Protein AF-A0A6J3C6S3-F1 (afdb_monomer)

Mean predicted aligned error: 8.42 Å

Foldseek 3Di:
DDDPVVVVVVVVVVVVVVVVVVVVVVVVCVVVVNPPQQVPWDKAKPAFDVVQGRVQCDPPGQHHGDGPDDDLPIDMDTGSVADGDDDDDDGDAHPPDPGGDQKHWDWDDHPVPDIDTDADPVRHHDIDGDDDD

Solvent-accessible surface area (backbone atoms only — not comparable to full-atom values): 8469 Å² total; per-residue (Å²): 134,84,55,73,66,59,53,52,52,49,51,52,52,49,53,51,55,52,49,56,53,53,50,54,50,50,50,52,27,59,76,70,64,62,62,72,63,70,84,79,34,53,59,40,50,76,50,46,38,88,98,17,38,42,86,31,65,43,90,92,44,82,48,30,49,37,54,70,60,96,53,93,86,56,51,78,45,75,44,62,92,56,96,74,89,84,84,79,86,89,86,79,51,31,55,99,57,97,52,62,77,56,63,46,72,54,69,50,57,94,79,82,77,64,73,42,70,45,51,46,100,85,68,46,74,46,74,48,71,56,79,87,128

Sequence (133 aa):
MMSNLAYYLFVLLCSYILNTNAESTRYYYDYECNEPLVATSKLTATSSLRDRGPDNAKLYGTSAWTSLESSYYQHLTINLGKRKELRSVATRGRYATDEYVTEYMLQYSDDGESWRVMTSSGGYAQVIMTRLM

Secondary structure (DSSP, 8-state):
---HHHHHHHHHHHHHHHHHHHHHHHHHHHHTT---GGGG-EEEES---TT--GGG--TT-SS----SS-STT--EEEE-SS------------TTSS---SEEE-EE-SSSSS-EE-B-TTSPBPEEEPPP-

Structure (mmCIF, N/CA/C/O backbone):
data_AF-A0A6J3C6S3-F1
#
_entry.id   AF-A0A6J3C6S3-F1
#
loop_
_atom_site.group_PDB
_atom_site.id
_atom_site.type_symbol
_atom_site.label_atom_id
_atom_site.label_alt_id
_atom_site.label_comp_id
_atom_site.label_asym_id
_atom_site.label_entity_id
_atom_site.label_seq_id
_atom_site.pdbx_PDB_ins_code
_atom_site.Cartn_x
_atom_site.Cartn_y
_atom_site.Cartn_z
_atom_site.occupancy
_atom_site.B_iso_or_equiv
_atom_site.auth_seq_id
_atom_site.auth_comp_id
_atom_site.auth_asym_id
_atom_site.auth_atom_id
_atom_site.pdbx_PDB_model_num
ATOM 1 N N . MET A 1 1 ? -40.495 -26.081 -15.689 1.00 54.56 1 MET A N 1
ATOM 2 C CA . MET A 1 1 ? -40.591 -24.606 -15.699 1.00 54.56 1 MET A CA 1
ATOM 3 C C . MET A 1 1 ? -40.920 -24.174 -14.277 1.00 54.56 1 MET A C 1
ATOM 5 O O . MET A 1 1 ? -42.024 -24.449 -13.826 1.00 54.56 1 MET A O 1
ATOM 9 N N . MET A 1 2 ? -39.943 -23.679 -13.510 1.00 57.41 2 MET A N 1
ATOM 10 C CA . MET A 1 2 ? -40.179 -23.270 -12.115 1.00 57.41 2 MET A CA 1
ATOM 11 C C . MET A 1 2 ? -41.109 -22.049 -12.097 1.00 57.41 2 MET A C 1
ATOM 13 O O . MET A 1 2 ? -40.967 -21.166 -12.938 1.00 57.41 2 MET A O 1
ATOM 17 N N . SER A 1 3 ? -42.085 -22.013 -11.186 1.00 81.06 3 SER A N 1
ATOM 18 C CA . SER A 1 3 ? -43.002 -20.876 -11.065 1.00 81.06 3 SER A CA 1
ATOM 19 C C . SER A 1 3 ? -42.243 -19.625 -10.602 1.00 81.06 3 SER A C 1
ATOM 21 O O . SER A 1 3 ? -41.345 -19.714 -9.764 1.00 81.06 3 SER A O 1
ATOM 23 N N . ASN A 1 4 ? -42.614 -18.445 -11.116 1.00 78.44 4 ASN A N 1
ATOM 24 C CA . ASN A 1 4 ? -41.991 -17.161 -10.745 1.00 78.44 4 ASN A CA 1
ATOM 25 C C . ASN A 1 4 ? -41.957 -16.925 -9.222 1.00 78.44 4 ASN A C 1
ATOM 27 O O . ASN A 1 4 ? -41.027 -16.309 -8.708 1.00 78.44 4 ASN A O 1
ATOM 31 N N . LEU A 1 5 ? -42.936 -17.462 -8.489 1.00 84.69 5 LEU A N 1
ATOM 32 C CA . LEU A 1 5 ? -43.003 -17.379 -7.030 1.00 84.69 5 LEU A CA 1
ATOM 33 C C . LEU A 1 5 ? -41.879 -18.171 -6.339 1.00 84.69 5 LEU A C 1
ATOM 35 O O . LEU A 1 5 ? -41.281 -17.683 -5.382 1.00 84.69 5 LEU A O 1
ATOM 39 N N . ALA A 1 6 ? -41.558 -19.368 -6.840 1.00 85.50 6 ALA A N 1
ATOM 40 C CA . ALA A 1 6 ? -40.485 -20.195 -6.289 1.00 85.50 6 ALA A CA 1
ATOM 41 C C . ALA A 1 6 ? -39.108 -19.542 -6.488 1.00 85.50 6 ALA A C 1
ATOM 43 O O . ALA A 1 6 ? -38.261 -19.609 -5.601 1.00 85.50 6 ALA A O 1
ATOM 44 N N . TYR A 1 7 ? -38.905 -18.858 -7.619 1.00 87.31 7 TYR A N 1
ATOM 45 C CA . TYR A 1 7 ? -37.685 -18.092 -7.879 1.00 87.31 7 TYR A CA 1
ATOM 46 C C . TYR A 1 7 ? -37.534 -16.908 -6.912 1.00 87.31 7 TYR A C 1
ATOM 48 O O . TYR A 1 7 ? -36.477 -16.742 -6.308 1.00 87.31 7 TYR A O 1
ATOM 56 N N . TYR A 1 8 ? -38.599 -16.128 -6.693 1.00 88.06 8 TYR A N 1
ATOM 57 C CA . TYR A 1 8 ? -38.578 -15.007 -5.744 1.00 88.06 8 TYR A CA 1
ATOM 58 C C . TYR A 1 8 ? -38.278 -15.450 -4.310 1.00 88.06 8 TYR A C 1
ATOM 60 O O . TYR A 1 8 ? -37.448 -14.840 -3.638 1.00 88.06 8 TYR A O 1
ATOM 68 N N . LEU A 1 9 ? -38.914 -16.532 -3.853 1.00 88.00 9 LEU A N 1
ATOM 69 C CA . LEU A 1 9 ? -38.655 -17.093 -2.527 1.00 88.00 9 LE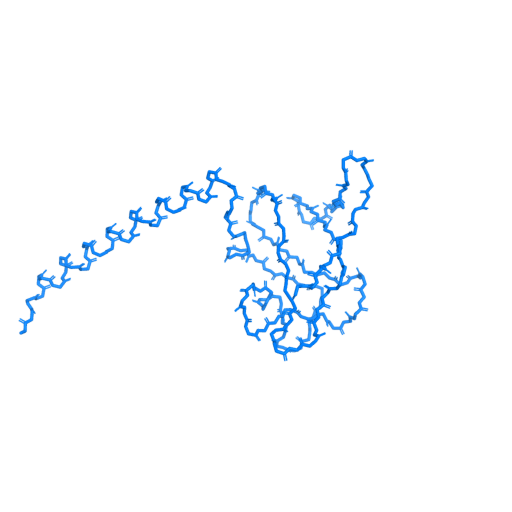U A CA 1
ATOM 70 C C . LEU A 1 9 ? -37.208 -17.568 -2.394 1.00 88.00 9 LEU A C 1
ATOM 72 O O . LEU A 1 9 ? -36.575 -17.290 -1.381 1.00 88.00 9 LEU A O 1
ATOM 76 N N . PHE A 1 10 ? -36.660 -18.216 -3.424 1.00 88.00 10 PHE A N 1
ATOM 77 C CA . PHE A 1 10 ? -35.263 -18.639 -3.427 1.00 88.00 10 PHE A CA 1
ATOM 78 C C . PHE A 1 10 ? -34.295 -17.448 -3.356 1.00 88.00 10 PHE A C 1
ATOM 80 O O . PHE A 1 10 ? -33.347 -17.483 -2.577 1.00 88.00 10 PHE A O 1
ATOM 87 N N . VAL A 1 11 ? -34.547 -16.368 -4.104 1.00 87.31 11 VAL A N 1
ATOM 88 C CA . VAL A 1 11 ? -33.717 -15.150 -4.069 1.00 87.31 11 VAL A CA 1
ATOM 89 C C . VAL A 1 11 ? -33.771 -14.471 -2.700 1.00 87.31 11 VAL A C 1
ATOM 91 O O . VAL A 1 11 ? -32.727 -14.067 -2.188 1.00 87.31 11 VAL A O 1
ATOM 94 N N . LEU A 1 12 ? -34.950 -14.376 -2.077 1.00 86.38 12 LEU A N 1
ATOM 95 C CA . LEU A 1 12 ? -35.108 -13.796 -0.737 1.00 86.38 12 LEU A CA 1
ATOM 96 C C . LEU A 1 12 ? -34.426 -14.648 0.336 1.00 86.38 12 LEU A C 1
ATOM 98 O O . LEU A 1 12 ? -33.732 -14.114 1.198 1.00 86.38 12 LEU A O 1
ATOM 102 N N . LEU A 1 13 ? -34.568 -15.972 0.251 1.00 87.62 13 LEU A N 1
ATOM 103 C CA . LEU A 1 13 ? -33.907 -16.894 1.169 1.00 87.62 13 LEU A CA 1
ATOM 104 C C . LEU A 1 13 ? -32.382 -16.814 1.015 1.00 87.62 13 LEU A C 1
ATOM 106 O O . LEU A 1 13 ? -31.662 -16.725 2.004 1.00 87.62 13 LEU A O 1
ATOM 110 N N . CYS A 1 14 ? -31.893 -16.778 -0.228 1.00 83.88 14 CYS A N 1
ATOM 111 C CA . CYS A 1 14 ? -30.472 -16.656 -0.536 1.00 83.88 14 CYS A CA 1
ATOM 112 C C . CYS A 1 14 ? -29.902 -15.326 -0.026 1.00 83.88 14 CYS A C 1
ATOM 114 O O . CYS A 1 14 ? -28.880 -15.320 0.651 1.00 83.88 14 CYS A O 1
ATOM 116 N N . SER A 1 15 ? -30.582 -14.202 -0.262 1.00 80.94 15 SER A N 1
ATOM 117 C CA . SER A 1 15 ? -30.117 -12.897 0.225 1.00 80.94 15 SER A CA 1
ATOM 118 C C . SER A 1 15 ? -30.183 -12.768 1.752 1.00 80.94 15 SER A C 1
ATOM 120 O O . SER A 1 15 ? -29.262 -12.204 2.337 1.00 80.94 15 SER A O 1
ATOM 122 N N . TYR A 1 16 ? -31.179 -13.357 2.424 1.00 83.44 16 TYR A N 1
ATOM 123 C CA . TYR A 1 16 ? -31.211 -13.431 3.891 1.00 83.44 16 TYR A CA 1
ATOM 124 C C . TYR A 1 16 ? -30.040 -14.257 4.453 1.00 83.44 16 TYR A C 1
ATOM 126 O O . TYR A 1 16 ? -29.302 -13.762 5.302 1.00 83.44 16 TYR A O 1
ATOM 134 N N . ILE A 1 17 ? -29.811 -15.467 3.926 1.00 75.69 17 ILE A N 1
ATOM 135 C CA . ILE A 1 17 ? -28.711 -16.350 4.357 1.00 75.69 17 ILE A CA 1
ATOM 136 C C . ILE A 1 17 ? -27.341 -15.711 4.077 1.00 75.69 17 ILE A C 1
ATOM 138 O O . ILE A 1 17 ? -26.433 -15.787 4.906 1.00 75.69 17 ILE A O 1
ATOM 142 N N . LEU A 1 18 ? -27.154 -15.067 2.922 1.00 73.25 18 LEU A N 1
ATOM 143 C CA . LEU A 1 18 ? -25.902 -14.376 2.600 1.00 73.25 18 LEU A CA 1
ATOM 144 C C . LEU A 1 18 ? -25.644 -13.203 3.557 1.00 73.25 18 LEU A C 1
ATOM 146 O O . LEU A 1 18 ? -24.516 -13.045 4.022 1.00 73.25 18 LEU A O 1
ATOM 150 N N . ASN A 1 19 ? -26.678 -12.431 3.907 1.00 72.19 19 ASN A N 1
ATOM 151 C CA . ASN A 1 19 ? -26.555 -11.319 4.852 1.00 72.19 19 ASN A CA 1
ATOM 152 C C . ASN A 1 19 ? -26.181 -11.788 6.265 1.00 72.19 19 ASN A C 1
ATOM 154 O O . ASN A 1 19 ? -25.270 -11.217 6.859 1.00 72.19 19 ASN A O 1
ATOM 158 N N . THR A 1 20 ? -26.803 -12.853 6.785 1.00 70.25 20 THR A N 1
ATOM 159 C CA . THR A 1 20 ? -26.475 -13.369 8.129 1.00 70.25 20 THR A CA 1
ATOM 160 C C . THR A 1 20 ? -25.031 -13.868 8.220 1.00 70.25 20 THR A C 1
ATOM 162 O O . THR A 1 20 ? -24.347 -13.635 9.215 1.00 70.25 20 THR A O 1
ATOM 165 N N . ASN A 1 21 ? -24.530 -14.520 7.163 1.00 74.44 21 ASN A N 1
ATOM 166 C CA . ASN A 1 21 ? -23.137 -14.972 7.105 1.00 74.44 21 ASN A CA 1
ATOM 167 C C . ASN A 1 21 ? -22.155 -13.795 6.978 1.00 74.44 21 ASN A C 1
ATOM 169 O O . ASN A 1 21 ? -21.110 -13.792 7.631 1.00 74.44 21 ASN A O 1
ATOM 173 N N . ALA A 1 22 ? -22.488 -12.783 6.171 1.00 71.62 22 ALA A N 1
ATOM 174 C CA . ALA A 1 22 ? -21.690 -11.565 6.037 1.00 71.62 22 ALA A CA 1
ATOM 175 C C . ALA A 1 22 ? -21.600 -10.778 7.358 1.00 71.62 22 ALA A C 1
ATOM 177 O O . ALA A 1 22 ? -20.543 -10.253 7.697 1.00 71.62 22 ALA A O 1
ATOM 178 N N . GLU A 1 23 ? -22.681 -10.724 8.135 1.00 77.06 23 GLU A N 1
ATOM 179 C CA . GLU A 1 23 ? -22.702 -10.051 9.436 1.00 77.06 23 GLU A CA 1
ATOM 180 C C . GLU A 1 23 ? -21.876 -10.80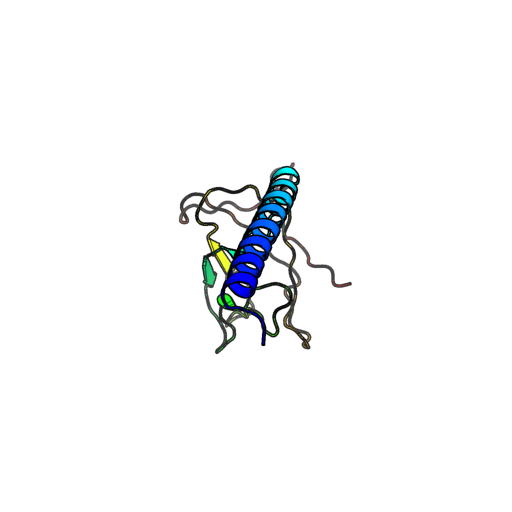7 10.487 1.00 77.06 23 GLU A C 1
ATOM 182 O O . GLU A 1 23 ? -21.038 -10.206 11.159 1.00 77.06 23 GLU A O 1
ATOM 187 N N . SER A 1 24 ? -22.021 -12.136 10.568 1.00 77.44 24 SER A N 1
ATOM 188 C CA . SER A 1 24 ? -21.226 -12.971 11.481 1.00 77.44 24 SER A CA 1
ATOM 189 C C . SER A 1 24 ? -19.731 -12.938 11.159 1.00 77.44 24 SER A C 1
ATOM 191 O O . SER A 1 24 ? -18.905 -12.883 12.069 1.00 77.44 24 SER A O 1
ATOM 193 N N . THR A 1 25 ? -19.363 -12.980 9.877 1.00 74.31 25 THR A N 1
ATOM 194 C CA . THR A 1 25 ? -17.954 -12.879 9.467 1.00 74.31 25 THR A CA 1
ATOM 195 C 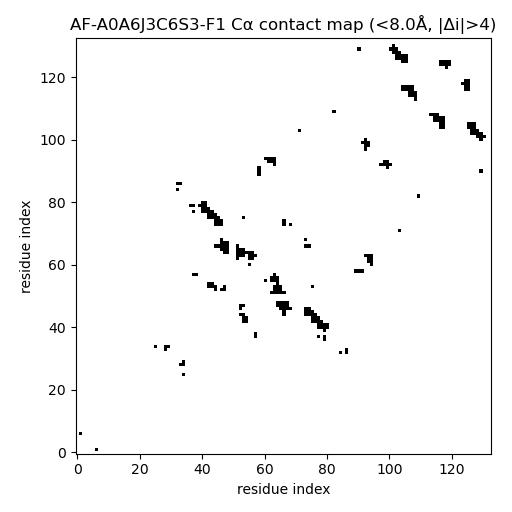C . THR A 1 25 ? -17.397 -11.497 9.778 1.00 74.31 25 THR A C 1
ATOM 197 O O . THR A 1 25 ? -16.312 -11.398 10.347 1.00 74.31 25 THR A O 1
ATOM 200 N N . ARG A 1 26 ? -18.152 -10.427 9.500 1.00 76.50 26 ARG A N 1
ATOM 201 C CA . ARG A 1 26 ? -17.755 -9.061 9.859 1.00 76.50 26 ARG A CA 1
ATOM 202 C C . ARG A 1 26 ? -17.546 -8.900 11.365 1.00 76.50 26 ARG A C 1
ATOM 204 O O . ARG A 1 26 ? -16.558 -8.293 11.757 1.00 76.50 26 ARG A O 1
ATOM 211 N N . TYR A 1 27 ? -18.429 -9.471 12.185 1.00 77.50 27 TYR A N 1
ATOM 212 C CA . TYR A 1 27 ? -18.294 -9.466 13.642 1.00 77.50 27 TYR A CA 1
ATOM 213 C C . TYR A 1 27 ? -17.005 -10.158 14.106 1.00 77.50 27 TYR A C 1
ATOM 215 O O . TYR A 1 27 ? -16.279 -9.612 14.930 1.00 77.50 27 TYR A O 1
ATOM 223 N N . TYR A 1 28 ? -16.681 -11.324 13.542 1.00 77.31 28 TYR A N 1
ATOM 224 C CA . TYR A 1 28 ? -15.450 -12.046 13.874 1.00 77.31 28 TYR A CA 1
ATOM 225 C C . TYR A 1 28 ? -14.185 -11.249 13.506 1.00 77.31 28 TYR A C 1
ATOM 227 O O . TYR A 1 28 ? -13.281 -11.105 14.328 1.00 77.31 28 TYR A O 1
ATOM 235 N N . TYR A 1 29 ? -14.142 -10.664 12.303 1.00 74.62 29 TYR A N 1
ATOM 236 C CA . TYR A 1 29 ? -13.015 -9.828 11.871 1.00 74.62 29 TYR A CA 1
ATOM 237 C C . TYR A 1 29 ? -12.862 -8.544 12.693 1.00 74.62 29 TYR A C 1
ATOM 239 O O . TYR A 1 29 ? -11.734 -8.106 12.917 1.00 74.62 29 TYR A O 1
ATOM 247 N N . ASP A 1 30 ? -13.969 -7.942 13.130 1.00 75.44 30 ASP A N 1
ATOM 248 C CA . ASP A 1 30 ? -13.959 -6.764 14.002 1.00 75.44 30 ASP A CA 1
ATOM 249 C C . ASP A 1 30 ? -13.446 -7.123 15.405 1.00 75.44 30 ASP A C 1
ATOM 251 O O . ASP A 1 30 ? -12.562 -6.447 15.928 1.00 75.44 30 ASP A O 1
ATOM 255 N N . TYR A 1 31 ? -13.910 -8.247 15.967 1.00 76.69 31 TYR A N 1
ATOM 256 C CA . TYR A 1 31 ? -13.486 -8.727 17.285 1.00 76.69 31 TYR A CA 1
ATOM 257 C C . TYR A 1 31 ? -11.984 -9.030 17.350 1.00 76.69 31 TYR A C 1
ATOM 259 O O . TYR A 1 31 ? -11.317 -8.662 18.317 1.00 76.69 31 TYR A O 1
ATOM 267 N N . GLU A 1 32 ? -11.429 -9.662 16.314 1.00 81.81 32 GLU A N 1
ATOM 268 C CA . GLU A 1 32 ? -9.993 -9.952 16.249 1.00 81.81 32 GLU A CA 1
ATOM 269 C C . GLU A 1 32 ? -9.150 -8.813 15.654 1.00 81.81 32 GLU A C 1
ATOM 271 O O . GLU A 1 32 ? -7.930 -8.942 15.560 1.00 81.81 32 GLU A O 1
ATOM 276 N N . CYS A 1 33 ? -9.767 -7.693 15.256 1.00 83.12 33 CYS A N 1
ATOM 277 C CA . CYS A 1 33 ? -9.089 -6.575 14.593 1.00 83.12 33 CYS A CA 1
ATOM 278 C C . CYS A 1 33 ? -8.297 -7.013 13.336 1.00 83.12 33 CYS A C 1
ATOM 280 O O . CYS A 1 33 ? -7.199 -6.532 13.056 1.00 83.12 33 CYS A O 1
ATOM 282 N N . ASN A 1 34 ? -8.872 -7.942 12.568 1.00 85.69 34 ASN A N 1
ATOM 283 C CA . ASN A 1 34 ? -8.269 -8.550 11.378 1.00 85.69 34 ASN A CA 1
ATOM 284 C C . ASN A 1 34 ? -8.962 -8.105 10.072 1.00 85.69 34 ASN A C 1
ATOM 286 O O . ASN A 1 34 ? -8.792 -8.733 9.025 1.00 85.69 34 ASN A O 1
ATOM 290 N N . GLU A 1 35 ? -9.758 -7.029 10.111 1.00 87.62 35 GLU A N 1
ATOM 291 C CA . GLU A 1 35 ? -10.413 -6.467 8.923 1.00 87.62 35 GLU A CA 1
ATOM 292 C C . GLU A 1 35 ? -9.364 -6.008 7.881 1.00 87.62 35 GLU A C 1
ATOM 294 O O . GLU A 1 35 ? -8.465 -5.226 8.208 1.00 87.62 35 GLU A O 1
ATOM 299 N N . PRO A 1 36 ? -9.473 -6.418 6.601 1.00 89.75 36 PRO A N 1
ATOM 300 C CA . PRO A 1 36 ? -8.570 -5.957 5.553 1.00 89.75 36 PRO A CA 1
ATOM 301 C C . PRO A 1 36 ? -8.804 -4.472 5.239 1.00 89.75 36 PRO A C 1
ATOM 303 O O . PRO A 1 36 ? -9.715 -4.096 4.501 1.00 89.75 36 PRO A O 1
ATOM 306 N N . LEU A 1 37 ? -7.930 -3.611 5.761 1.00 93.19 37 LEU A N 1
ATOM 307 C CA . LEU A 1 37 ? -8.122 -2.159 5.711 1.00 93.19 37 LEU A CA 1
ATOM 308 C C . LEU A 1 37 ? -8.014 -1.561 4.298 1.00 93.19 37 LEU A C 1
ATOM 310 O O . LEU A 1 37 ? -8.692 -0.582 3.989 1.00 93.19 37 LEU A O 1
ATOM 314 N N . VAL A 1 38 ? -7.210 -2.157 3.414 1.00 93.00 38 VAL A N 1
ATOM 315 C CA . VAL A 1 38 ? -6.982 -1.648 2.047 1.00 93.00 38 VAL A CA 1
ATOM 316 C C . VAL A 1 38 ? -8.227 -1.774 1.160 1.00 93.00 38 VAL A C 1
ATOM 318 O O . VAL A 1 38 ? -8.412 -0.965 0.255 1.00 93.00 38 VAL A O 1
ATOM 321 N N . ALA A 1 39 ? -9.112 -2.742 1.429 1.00 88.81 39 ALA A N 1
ATOM 322 C CA . ALA A 1 39 ? -10.250 -3.057 0.561 1.00 88.81 39 ALA A CA 1
ATOM 323 C C . ALA A 1 39 ? -11.227 -1.882 0.375 1.00 88.81 39 ALA A C 1
ATOM 325 O O . ALA A 1 39 ? -11.798 -1.724 -0.702 1.00 88.81 39 ALA A O 1
ATOM 326 N N . THR A 1 40 ? -11.392 -1.045 1.402 1.00 89.75 40 THR A N 1
ATOM 327 C CA . THR A 1 40 ? -12.296 0.119 1.395 1.00 89.75 40 THR A CA 1
ATOM 328 C C . THR A 1 40 ? -11.550 1.454 1.386 1.00 89.75 40 THR A C 1
ATOM 330 O O . THR A 1 40 ? -12.150 2.492 1.659 1.00 89.75 40 THR A O 1
ATOM 333 N N . SER A 1 41 ? -10.238 1.434 1.158 1.00 94.62 41 SER A N 1
ATOM 334 C CA . SER A 1 41 ? -9.385 2.619 1.260 1.00 94.62 41 SER A CA 1
ATOM 335 C C . SER A 1 41 ? -9.230 3.334 -0.076 1.00 94.62 41 SER A C 1
ATOM 337 O O . SER A 1 41 ? -9.329 2.724 -1.140 1.00 94.62 41 SER A O 1
ATOM 339 N N . LYS A 1 42 ? -8.919 4.632 -0.022 1.00 96.56 42 LYS A N 1
ATOM 340 C CA . LYS A 1 42 ? -8.479 5.398 -1.195 1.00 96.56 42 LYS A CA 1
ATOM 341 C C . LYS A 1 42 ? -6.956 5.421 -1.233 1.00 96.56 42 LYS A C 1
ATOM 343 O O . LYS A 1 42 ? -6.331 5.869 -0.274 1.00 96.56 42 LYS A O 1
ATOM 348 N N . LEU A 1 43 ? -6.375 4.946 -2.330 1.00 97.62 43 LEU A N 1
ATOM 349 C CA . LEU A 1 43 ? -4.929 4.837 -2.483 1.00 97.62 43 LEU A CA 1
ATOM 350 C C . LEU A 1 43 ? -4.409 5.949 -3.397 1.00 97.62 43 LEU A C 1
ATOM 352 O O . LEU A 1 43 ? -4.984 6.231 -4.447 1.00 97.62 43 LEU A O 1
ATOM 356 N N . THR A 1 44 ? -3.307 6.573 -3.002 1.00 98.19 44 THR A N 1
ATOM 357 C CA . THR A 1 44 ? -2.551 7.527 -3.819 1.00 98.19 44 THR A CA 1
ATOM 358 C C . THR A 1 44 ? -1.066 7.203 -3.733 1.00 98.19 44 THR A C 1
ATOM 360 O O . THR A 1 44 ? -0.636 6.461 -2.854 1.00 98.19 44 THR A O 1
ATOM 363 N N . ALA A 1 45 ? -0.267 7.727 -4.654 1.00 98.25 45 ALA A N 1
ATOM 364 C CA . ALA A 1 45 ? 1.180 7.566 -4.621 1.00 98.25 45 ALA A CA 1
ATOM 365 C C . ALA A 1 45 ? 1.867 8.839 -5.109 1.00 98.25 45 ALA A C 1
ATOM 367 O O . ALA A 1 45 ? 1.279 9.600 -5.878 1.00 98.25 45 ALA A O 1
ATOM 368 N N . THR A 1 46 ? 3.118 9.040 -4.700 1.00 98.00 46 THR A N 1
ATOM 369 C CA . THR A 1 46 ? 3.970 10.142 -5.186 1.00 98.00 46 THR A CA 1
ATOM 370 C C . THR A 1 46 ? 4.162 10.105 -6.692 1.00 98.00 46 THR A C 1
ATOM 372 O O . THR A 1 46 ? 4.116 11.127 -7.369 1.00 98.00 46 THR A O 1
ATOM 375 N N . SER A 1 47 ? 4.403 8.908 -7.216 1.00 98.38 47 SER A N 1
ATOM 376 C CA . SER A 1 47 ? 4.629 8.658 -8.627 1.00 98.38 47 SER A CA 1
ATOM 377 C C . SER A 1 47 ? 4.224 7.234 -8.977 1.00 98.38 47 SER A C 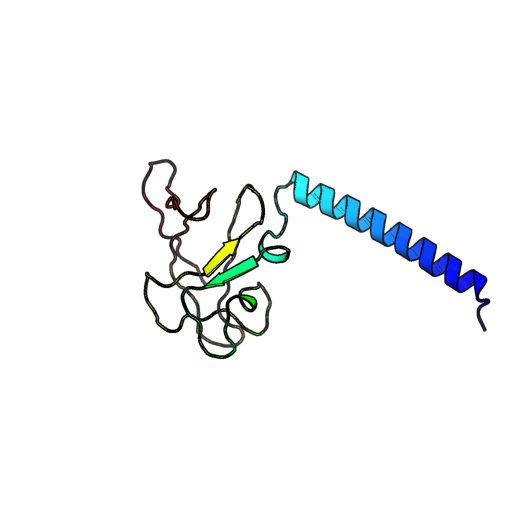1
ATOM 379 O O . SER A 1 47 ? 4.029 6.381 -8.102 1.00 98.38 47 SER A O 1
ATOM 381 N N . SER A 1 48 ? 4.051 6.957 -10.264 1.00 98.44 48 SER A N 1
ATOM 382 C CA . SER A 1 48 ? 3.761 5.609 -10.746 1.00 98.44 48 SER A CA 1
ATOM 383 C C . SER A 1 48 ? 4.231 5.420 -12.179 1.00 98.44 48 SER A C 1
ATOM 385 O O . SER A 1 48 ? 4.068 6.319 -13.004 1.00 98.44 48 SER A O 1
ATOM 387 N N . LEU A 1 49 ? 4.752 4.234 -12.492 1.00 97.88 49 LEU A N 1
ATOM 388 C CA . LEU A 1 49 ? 4.891 3.793 -13.877 1.00 97.88 49 LEU A CA 1
ATOM 389 C C . LEU A 1 49 ? 3.514 3.688 -14.546 1.00 97.88 49 LEU A C 1
ATOM 391 O O . LEU A 1 49 ? 2.484 3.488 -13.891 1.00 97.88 49 LEU A O 1
ATOM 395 N N . ARG A 1 50 ? 3.508 3.794 -15.878 1.00 97.44 50 ARG A N 1
ATOM 396 C CA . ARG A 1 50 ? 2.300 3.640 -16.695 1.00 97.44 50 ARG A CA 1
ATOM 397 C C . ARG A 1 50 ? 1.611 2.309 -16.371 1.00 97.44 50 ARG A C 1
ATOM 399 O O . ARG A 1 50 ? 2.271 1.275 -16.308 1.00 97.44 50 ARG A O 1
ATOM 406 N N . ASP A 1 51 ? 0.299 2.360 -16.143 1.00 96.06 51 ASP A N 1
ATOM 407 C CA . ASP A 1 51 ? -0.558 1.214 -15.796 1.00 96.06 51 ASP A CA 1
ATOM 408 C C . ASP A 1 51 ? -0.177 0.484 -14.482 1.00 96.06 51 ASP A C 1
ATOM 410 O O . ASP A 1 51 ? -0.747 -0.553 -14.149 1.00 96.06 51 ASP A O 1
ATOM 414 N N . ARG A 1 52 ? 0.738 1.053 -13.681 1.00 96.81 52 ARG A N 1
ATOM 415 C CA . ARG A 1 52 ? 1.192 0.539 -12.370 1.00 96.81 52 ARG A CA 1
ATOM 416 C C . ARG A 1 52 ? 0.915 1.541 -11.249 1.00 96.81 52 ARG A C 1
ATOM 418 O O . ARG A 1 52 ? 1.732 1.764 -10.356 1.00 96.81 52 ARG A O 1
ATOM 425 N N . GLY A 1 53 ? -0.253 2.176 -11.341 1.00 97.94 53 GLY A N 1
ATOM 426 C CA . GLY A 1 53 ? -0.757 3.150 -10.377 1.00 97.94 53 GLY A CA 1
ATOM 427 C C . GLY A 1 53 ? -1.102 2.551 -9.007 1.00 97.94 53 GLY A C 1
ATOM 428 O O . GLY A 1 53 ? -1.143 1.324 -8.865 1.00 97.94 53 GLY A O 1
ATOM 429 N N . PRO A 1 54 ? -1.405 3.405 -8.013 1.00 97.62 54 PRO A N 1
ATOM 430 C CA . PRO A 1 54 ? -1.704 3.003 -6.636 1.00 97.62 54 PRO A CA 1
ATOM 431 C C . PRO A 1 54 ? -2.884 2.027 -6.510 1.00 97.62 54 PRO A C 1
ATOM 433 O O . PRO A 1 54 ? -2.872 1.177 -5.625 1.00 97.62 54 PRO A O 1
ATOM 436 N N . ASP A 1 55 ? -3.858 2.060 -7.425 1.00 95.94 55 ASP A N 1
ATOM 437 C CA . ASP A 1 55 ? -5.001 1.130 -7.427 1.00 95.94 55 ASP A CA 1
ATOM 438 C C . ASP A 1 55 ? -4.600 -0.347 -7.589 1.00 95.94 55 ASP A C 1
ATOM 440 O O . ASP A 1 55 ? -5.369 -1.245 -7.229 1.00 95.94 55 ASP A O 1
ATOM 444 N N . ASN A 1 56 ? -3.385 -0.601 -8.089 1.00 96.50 56 ASN A N 1
ATOM 445 C CA . ASN A 1 56 ? -2.807 -1.936 -8.217 1.00 96.50 56 ASN A CA 1
ATOM 446 C C . ASN A 1 56 ? -2.157 -2.445 -6.920 1.00 96.50 56 ASN A C 1
ATOM 448 O O . ASN A 1 56 ? -1.760 -3.606 -6.868 1.00 96.50 56 ASN A O 1
ATOM 452 N N . ALA A 1 57 ? -2.023 -1.629 -5.869 1.00 95.75 57 ALA A N 1
ATOM 453 C CA . ALA A 1 57 ? -1.408 -2.032 -4.601 1.00 95.75 57 ALA A CA 1
ATOM 454 C C . ALA A 1 57 ? -2.368 -2.854 -3.718 1.00 95.75 57 ALA A C 1
ATOM 456 O O . ALA A 1 57 ? -2.682 -2.494 -2.584 1.00 95.75 57 ALA A O 1
ATOM 457 N N . LYS A 1 58 ? -2.855 -3.974 -4.258 1.00 93.38 58 LYS A N 1
ATOM 458 C CA . LYS A 1 58 ? -3.766 -4.905 -3.585 1.00 93.38 58 LYS A CA 1
ATOM 459 C C . LYS A 1 58 ? -3.134 -6.289 -3.542 1.00 93.38 58 LYS A C 1
ATOM 461 O O . LYS A 1 58 ? -2.624 -6.783 -4.548 1.00 93.38 58 LYS A O 1
ATOM 466 N N . LEU A 1 59 ? -3.176 -6.925 -2.373 1.00 92.06 59 LEU A N 1
ATOM 467 C CA . LEU A 1 59 ? -2.665 -8.285 -2.220 1.00 92.06 59 LEU A CA 1
ATOM 468 C C . LEU A 1 59 ? -3.395 -9.240 -3.167 1.00 92.06 59 LEU A C 1
ATOM 470 O O . LEU A 1 59 ? -4.598 -9.123 -3.385 1.00 92.06 59 LEU A O 1
ATOM 474 N N . TYR A 1 60 ? -2.637 -10.189 -3.716 1.00 89.81 60 TYR A N 1
ATOM 475 C CA . TYR A 1 60 ? -3.117 -11.199 -4.667 1.00 89.81 60 TYR A CA 1
ATOM 476 C C . TYR A 1 60 ? -3.624 -10.652 -6.015 1.00 89.81 60 TYR A C 1
ATOM 478 O O . TYR A 1 60 ? -4.219 -11.402 -6.784 1.00 89.81 60 TYR A O 1
ATOM 486 N N . GLY A 1 61 ? -3.333 -9.387 -6.338 1.00 87.88 61 GLY A N 1
ATOM 487 C CA . GLY A 1 61 ? -3.511 -8.840 -7.683 1.00 87.88 61 GLY A CA 1
ATOM 488 C C . GLY A 1 61 ? -2.502 -9.387 -8.704 1.00 87.88 61 GLY A C 1
ATOM 489 O O . GLY A 1 61 ? -1.464 -9.952 -8.354 1.00 87.88 61 GLY A O 1
ATOM 490 N N . THR A 1 62 ? -2.805 -9.194 -9.988 1.00 88.81 62 THR A N 1
ATOM 491 C CA . THR A 1 62 ? -1.919 -9.523 -11.125 1.00 88.81 62 THR A CA 1
ATOM 492 C C . THR A 1 62 ? -0.894 -8.427 -11.427 1.00 88.81 62 THR A C 1
ATOM 494 O O . THR A 1 62 ? 0.042 -8.646 -12.191 1.00 88.81 62 THR A O 1
ATOM 497 N N . SER A 1 63 ? -1.065 -7.252 -10.826 1.00 93.81 63 SER A N 1
ATOM 498 C CA . SER A 1 63 ? -0.181 -6.095 -10.940 1.00 93.81 63 SER A CA 1
ATOM 499 C C . SER A 1 63 ? 0.180 -5.586 -9.541 1.00 93.81 63 SER A C 1
ATOM 501 O O . SER A 1 63 ? -0.272 -6.129 -8.535 1.00 93.81 63 SER A O 1
ATOM 503 N N . ALA A 1 64 ? 1.021 -4.561 -9.484 1.00 96.31 64 ALA A N 1
ATOM 504 C CA . ALA A 1 64 ? 1.397 -3.867 -8.263 1.00 96.31 64 ALA A CA 1
ATOM 505 C C . ALA A 1 64 ? 1.549 -2.373 -8.556 1.00 96.31 64 ALA A C 1
ATOM 507 O O . ALA A 1 64 ? 1.719 -1.970 -9.710 1.00 96.31 64 ALA A O 1
ATOM 508 N N . TRP A 1 65 ? 1.518 -1.553 -7.509 1.00 97.50 65 TRP A N 1
ATOM 509 C CA . TRP A 1 65 ? 2.051 -0.202 -7.625 1.00 97.50 65 TRP A CA 1
ATOM 510 C C . TRP A 1 65 ? 3.565 -0.269 -7.846 1.00 97.50 65 TRP A C 1
ATOM 512 O O . TRP A 1 65 ? 4.263 -1.071 -7.222 1.00 97.50 65 TRP A O 1
ATOM 522 N N . THR A 1 66 ? 4.079 0.562 -8.745 1.00 97.56 66 THR A N 1
ATOM 523 C CA . THR A 1 66 ? 5.520 0.733 -8.947 1.00 97.56 66 THR A CA 1
ATOM 524 C C . THR A 1 66 ? 5.804 2.211 -9.125 1.00 97.56 66 THR A C 1
ATOM 526 O O . THR A 1 66 ? 5.270 2.819 -10.052 1.00 97.56 66 THR A O 1
ATOM 529 N N . SER A 1 67 ? 6.624 2.790 -8.248 1.00 97.69 67 SER A N 1
ATOM 530 C CA . SER A 1 67 ? 7.061 4.182 -8.357 1.00 97.69 67 SER A CA 1
ATOM 531 C C . SER A 1 67 ? 7.858 4.420 -9.644 1.00 97.69 67 SER A C 1
ATOM 533 O O . SER A 1 67 ? 8.424 3.493 -10.223 1.00 97.69 67 SER A O 1
ATOM 535 N N . LEU A 1 68 ? 7.904 5.672 -10.107 1.00 97.88 68 LEU A N 1
ATOM 536 C CA . LEU A 1 68 ? 8.743 6.047 -11.254 1.00 97.88 68 LEU A CA 1
ATOM 537 C C . LEU A 1 68 ? 10.236 5.932 -10.931 1.00 97.88 68 LEU A C 1
ATOM 539 O O . LEU A 1 68 ? 11.032 5.594 -11.801 1.00 97.88 68 LEU A O 1
ATOM 543 N N . GLU A 1 69 ? 10.599 6.210 -9.682 1.00 96.56 69 GLU A N 1
ATOM 544 C CA . GLU A 1 69 ? 11.974 6.184 -9.197 1.00 96.56 69 GLU A CA 1
ATOM 545 C C . GLU A 1 69 ? 12.129 5.149 -8.084 1.00 96.56 69 GLU A C 1
ATOM 547 O O . GLU A 1 69 ? 11.226 4.956 -7.268 1.00 96.56 69 GLU A O 1
ATOM 552 N N . SER A 1 70 ? 13.296 4.516 -8.008 1.00 93.94 70 SER A N 1
ATOM 553 C CA . SER A 1 70 ? 13.664 3.650 -6.887 1.00 93.94 70 SER A CA 1
ATOM 554 C C . SER A 1 70 ? 14.378 4.479 -5.818 1.00 93.94 70 SER A C 1
ATOM 556 O O . SER A 1 70 ? 15.606 4.539 -5.795 1.00 93.94 70 SER A O 1
ATOM 558 N N . SER A 1 71 ? 13.617 5.164 -4.960 1.00 94.06 71 SER A N 1
ATOM 559 C CA . SER A 1 71 ? 14.168 5.999 -3.885 1.00 94.06 71 SER A CA 1
ATOM 560 C C . SER A 1 71 ? 13.305 5.978 -2.621 1.00 94.06 71 SER A C 1
ATOM 562 O O . SER A 1 71 ? 12.101 5.734 -2.680 1.00 94.06 71 SER A O 1
ATOM 564 N N . TYR A 1 72 ? 13.914 6.302 -1.476 1.00 92.31 72 TYR A N 1
ATOM 565 C CA . TYR A 1 72 ? 13.234 6.375 -0.172 1.00 92.31 72 TYR A CA 1
ATOM 566 C C . TYR A 1 72 ? 12.193 7.501 -0.060 1.00 92.31 72 TYR A C 1
ATOM 568 O O . TYR A 1 72 ? 11.468 7.567 0.928 1.00 92.31 72 TYR A O 1
ATOM 576 N N . TYR A 1 73 ? 12.117 8.395 -1.050 1.00 94.94 73 TYR A N 1
ATOM 577 C CA . TYR A 1 73 ? 11.166 9.511 -1.066 1.00 94.94 73 TYR A CA 1
ATOM 578 C C . TYR A 1 73 ? 9.832 9.153 -1.729 1.00 94.94 73 TYR A C 1
ATOM 580 O O . TYR A 1 73 ? 8.877 9.927 -1.654 1.00 94.94 73 TYR A O 1
ATOM 588 N N . GLN A 1 74 ? 9.755 7.992 -2.384 1.00 97.88 74 GLN A N 1
ATOM 589 C CA . GLN A 1 74 ? 8.528 7.523 -3.011 1.00 97.88 74 GLN A CA 1
ATOM 590 C C . GLN A 1 74 ? 7.650 6.814 -1.982 1.00 97.88 74 GLN A C 1
ATOM 592 O O . GLN A 1 74 ? 8.135 5.992 -1.207 1.00 97.88 74 GLN A O 1
ATOM 597 N N . HIS A 1 75 ? 6.351 7.103 -1.987 1.00 97.12 75 HIS A N 1
ATOM 598 C CA . HIS A 1 75 ? 5.427 6.495 -1.036 1.00 97.12 75 HIS A CA 1
ATOM 599 C C . HIS A 1 75 ? 4.068 6.177 -1.656 1.00 97.12 75 HIS A C 1
ATOM 601 O O . HIS A 1 75 ? 3.597 6.855 -2.573 1.00 97.12 75 HIS A O 1
ATOM 607 N N . LEU A 1 76 ? 3.442 5.142 -1.097 1.00 97.75 76 LEU A N 1
ATOM 608 C CA . LEU A 1 76 ? 2.040 4.797 -1.278 1.00 97.75 76 LEU A CA 1
ATOM 609 C C . LEU A 1 76 ? 1.275 5.279 -0.045 1.00 97.75 76 LEU A C 1
ATOM 611 O O . LEU A 1 76 ? 1.554 4.843 1.071 1.00 97.75 76 LEU A O 1
ATOM 615 N N . THR A 1 77 ? 0.293 6.146 -0.251 1.00 97.69 77 THR A N 1
ATOM 616 C CA . THR A 1 77 ? -0.578 6.663 0.803 1.00 97.69 77 THR A CA 1
ATOM 617 C C . THR A 1 77 ? -1.911 5.936 0.768 1.00 97.69 77 THR A C 1
ATOM 619 O O . THR A 1 77 ? -2.575 5.865 -0.267 1.00 97.69 77 THR A O 1
ATOM 622 N N . ILE A 1 78 ? -2.318 5.407 1.921 1.00 97.56 78 ILE A N 1
ATOM 623 C CA . ILE A 1 78 ? -3.560 4.652 2.087 1.00 97.56 78 ILE A CA 1
ATOM 624 C C . ILE A 1 78 ? -4.473 5.448 3.017 1.00 97.56 78 ILE A C 1
ATOM 626 O O . ILE A 1 78 ? -4.276 5.475 4.230 1.00 97.56 78 ILE A O 1
ATOM 630 N N . ASN A 1 79 ? -5.481 6.109 2.451 1.00 97.00 79 ASN A N 1
ATOM 631 C CA . ASN A 1 79 ? -6.476 6.832 3.230 1.00 97.00 79 ASN A CA 1
ATOM 632 C C . ASN A 1 79 ? -7.601 5.879 3.663 1.00 97.00 79 ASN A C 1
ATOM 634 O O . ASN A 1 79 ? -8.397 5.425 2.837 1.00 97.00 79 ASN A O 1
ATOM 638 N N . LEU A 1 80 ? -7.664 5.617 4.972 1.00 95.69 80 LEU A N 1
ATOM 639 C CA . LEU A 1 80 ? -8.626 4.708 5.606 1.00 95.69 80 LEU A CA 1
ATOM 640 C C . LEU A 1 80 ? -10.024 5.326 5.814 1.00 95.69 80 LEU A C 1
ATOM 642 O O . LEU A 1 80 ? -10.935 4.645 6.290 1.00 95.69 80 LEU A O 1
ATOM 646 N N . GLY A 1 81 ? -10.199 6.619 5.519 1.00 94.56 81 GLY A N 1
ATOM 647 C CA . GLY A 1 81 ? -11.448 7.381 5.651 1.00 94.56 81 GLY A CA 1
ATOM 648 C C . GLY A 1 81 ? -11.832 7.767 7.085 1.00 94.56 81 GLY A C 1
ATOM 649 O O . GLY A 1 81 ? -12.510 8.768 7.291 1.00 94.56 81 GLY A O 1
ATOM 650 N N . LYS A 1 82 ? -11.389 7.000 8.083 1.00 93.06 82 LYS A N 1
ATOM 651 C CA . LYS A 1 82 ? -11.529 7.291 9.515 1.00 93.06 82 LYS A CA 1
ATOM 652 C C . LYS A 1 82 ? -10.336 6.727 10.279 1.00 93.06 82 LYS A C 1
ATOM 654 O O . LYS A 1 82 ? -9.643 5.842 9.777 1.00 93.06 82 LYS A O 1
ATOM 659 N N . ARG A 1 83 ? -10.134 7.188 11.515 1.00 93.88 83 ARG A N 1
ATOM 660 C CA . ARG A 1 83 ? -9.128 6.611 12.413 1.00 93.88 83 ARG A CA 1
ATOM 661 C C . ARG A 1 83 ? -9.425 5.123 12.633 1.00 93.88 83 ARG A C 1
ATOM 663 O O . ARG A 1 83 ? -10.534 4.766 13.032 1.00 93.88 83 ARG A O 1
ATOM 670 N N . LYS A 1 84 ? -8.438 4.272 12.356 1.00 92.25 84 LYS A N 1
ATOM 671 C CA . LYS A 1 84 ? -8.490 2.819 12.554 1.00 92.25 84 LYS A CA 1
ATOM 672 C C . LYS A 1 84 ? -7.234 2.34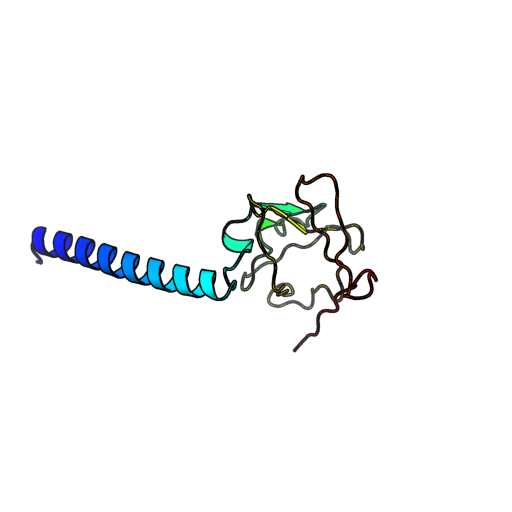8 13.283 1.00 92.25 84 LYS A C 1
ATOM 674 O O . LYS A 1 84 ? -6.193 2.997 13.205 1.00 92.25 84 LYS A O 1
ATOM 679 N N . GLU A 1 85 ? -7.345 1.228 13.987 1.00 91.19 85 GLU A N 1
ATOM 680 C CA . GLU A 1 85 ? -6.190 0.552 14.572 1.00 91.19 85 GLU A CA 1
ATOM 681 C C . GLU A 1 85 ? -5.467 -0.275 13.499 1.00 91.19 85 GLU A C 1
ATOM 683 O O . GLU A 1 85 ? -6.104 -0.981 12.720 1.00 91.19 85 GLU A O 1
ATOM 688 N N . LEU A 1 86 ? -4.136 -0.175 13.450 1.00 89.56 86 LEU A N 1
ATOM 689 C CA . LEU A 1 86 ? -3.293 -0.939 12.534 1.00 89.56 86 LEU A CA 1
ATOM 690 C C . LEU A 1 86 ? -2.488 -1.972 13.326 1.00 89.56 86 LEU A C 1
ATOM 692 O O . LEU A 1 86 ? -1.601 -1.610 14.096 1.00 89.56 86 LEU A O 1
ATOM 696 N N . ARG A 1 87 ? -2.792 -3.257 13.122 1.00 89.38 87 ARG A N 1
ATOM 697 C CA . ARG A 1 87 ? -2.130 -4.374 13.819 1.00 89.38 87 ARG A CA 1
ATOM 698 C C . ARG A 1 87 ? -0.971 -4.973 13.036 1.00 89.38 87 ARG A C 1
ATOM 700 O O . ARG A 1 87 ? 0.031 -5.367 13.624 1.00 89.38 87 ARG A O 1
ATOM 707 N N . SER A 1 88 ? -1.108 -5.062 11.717 1.00 88.88 88 SER A N 1
ATOM 708 C CA . SER A 1 88 ? -0.102 -5.667 10.849 1.00 88.88 88 SER A CA 1
ATOM 709 C C . SER A 1 88 ? -0.159 -5.088 9.438 1.00 88.88 88 SER A C 1
ATOM 711 O O . SER A 1 88 ? -1.164 -4.511 9.019 1.00 88.88 88 SER A O 1
ATOM 713 N N . VAL A 1 89 ? 0.946 -5.239 8.710 1.00 91.56 89 VAL A N 1
ATOM 714 C CA . VAL A 1 89 ? 1.056 -4.901 7.290 1.00 91.56 89 VAL A CA 1
ATOM 715 C C . VAL A 1 89 ? 1.607 -6.123 6.574 1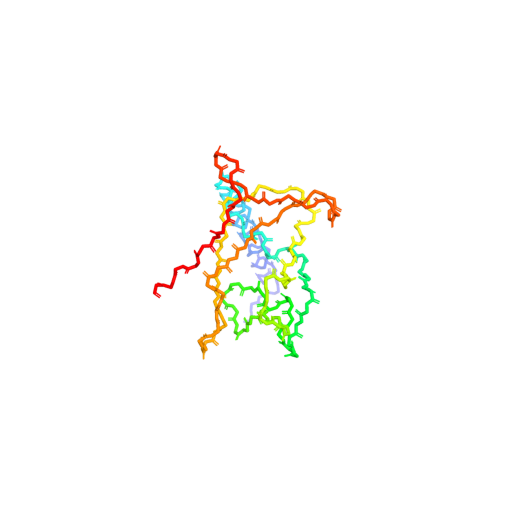.00 91.56 89 VAL A C 1
ATOM 717 O O . VAL A 1 89 ? 2.651 -6.647 6.953 1.00 91.56 89 VAL A O 1
ATOM 720 N N . ALA A 1 90 ? 0.912 -6.560 5.531 1.00 91.62 90 ALA A N 1
ATOM 721 C CA . ALA A 1 90 ? 1.395 -7.583 4.619 1.00 91.62 90 ALA A CA 1
ATOM 722 C C . ALA A 1 90 ? 1.760 -6.924 3.287 1.00 91.62 90 ALA A C 1
ATOM 724 O O . ALA A 1 90 ? 0.966 -6.177 2.714 1.00 91.62 90 ALA A O 1
ATOM 725 N N . THR A 1 91 ? 2.966 -7.202 2.800 1.00 93.25 91 THR A N 1
ATOM 726 C CA . THR A 1 91 ? 3.477 -6.693 1.526 1.00 93.25 91 THR A CA 1
ATOM 727 C C . THR A 1 91 ? 3.671 -7.843 0.546 1.00 93.25 91 THR A C 1
ATOM 729 O O . THR A 1 91 ? 3.853 -8.998 0.929 1.00 93.25 91 THR A O 1
ATOM 732 N N . ARG A 1 92 ? 3.608 -7.535 -0.750 1.00 91.88 92 ARG A N 1
ATOM 733 C CA . ARG A 1 92 ? 3.920 -8.486 -1.816 1.00 91.88 92 ARG A CA 1
ATOM 734 C C . ARG A 1 92 ? 4.527 -7.733 -2.994 1.00 9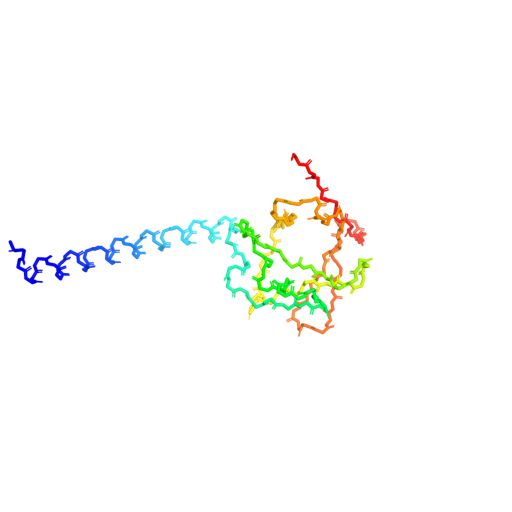1.88 92 ARG A C 1
ATOM 736 O O . ARG A 1 92 ? 4.066 -6.642 -3.321 1.00 91.88 92 ARG A O 1
ATOM 743 N N . GLY A 1 93 ? 5.545 -8.326 -3.611 1.00 92.88 93 GLY A N 1
ATOM 744 C CA . GLY A 1 93 ? 6.099 -7.855 -4.880 1.00 92.88 93 GLY A CA 1
ATOM 745 C C . GLY A 1 93 ? 5.132 -8.027 -6.050 1.00 92.88 93 GLY A C 1
ATOM 746 O O . GLY A 1 93 ? 4.045 -8.603 -5.910 1.00 92.88 93 GLY A O 1
ATOM 747 N N . ARG A 1 94 ? 5.532 -7.554 -7.231 1.00 94.25 94 ARG A N 1
ATOM 748 C CA . ARG A 1 94 ? 4.709 -7.709 -8.430 1.00 94.25 94 ARG A CA 1
ATOM 749 C C . ARG A 1 94 ? 4.689 -9.169 -8.880 1.00 94.25 94 ARG A C 1
ATOM 751 O O . ARG A 1 94 ? 5.719 -9.832 -8.969 1.00 94.25 94 ARG A O 1
ATOM 758 N N . TYR A 1 95 ? 3.487 -9.649 -9.193 1.00 93.06 95 TYR A N 1
ATOM 759 C CA . TYR A 1 95 ? 3.258 -11.004 -9.675 1.00 93.06 95 TYR A CA 1
ATOM 760 C C . TYR A 1 95 ? 4.153 -11.361 -10.876 1.00 93.06 95 TYR A C 1
ATOM 762 O O . TYR A 1 95 ? 4.304 -10.566 -11.803 1.00 93.06 95 TYR A O 1
ATOM 770 N N . ALA A 1 96 ? 4.701 -12.581 -10.845 1.00 92.44 96 ALA A N 1
ATOM 771 C CA . ALA A 1 96 ? 5.523 -13.184 -11.897 1.00 92.44 96 ALA A CA 1
ATOM 772 C C . ALA A 1 96 ? 6.789 -12.394 -12.287 1.00 92.44 96 ALA A C 1
ATOM 774 O O . ALA A 1 96 ? 7.254 -12.516 -13.417 1.00 92.44 96 ALA A O 1
ATOM 775 N N . THR A 1 97 ? 7.348 -11.601 -11.365 1.00 92.50 97 THR A N 1
ATOM 776 C CA . THR A 1 97 ? 8.596 -10.844 -11.566 1.00 92.50 97 THR A CA 1
ATOM 777 C C . THR A 1 97 ? 9.437 -10.779 -10.296 1.00 92.50 97 THR A C 1
ATOM 779 O O . THR A 1 97 ? 8.904 -10.985 -9.209 1.00 92.50 97 THR A O 1
ATOM 782 N N . ASP A 1 98 ? 10.705 -10.386 -10.428 1.00 92.31 98 ASP A N 1
ATOM 783 C CA . ASP A 1 98 ? 11.637 -10.185 -9.306 1.00 92.31 98 ASP A CA 1
ATOM 784 C C . ASP A 1 98 ? 11.581 -8.758 -8.723 1.00 92.31 98 ASP A C 1
ATOM 786 O O . ASP A 1 98 ? 12.532 -8.274 -8.114 1.00 92.31 98 ASP A O 1
ATOM 790 N N . GLU A 1 99 ? 10.466 -8.048 -8.918 1.00 93.00 99 GLU A N 1
ATOM 791 C CA . GLU A 1 99 ? 10.281 -6.685 -8.414 1.00 93.00 99 GLU A CA 1
ATOM 792 C C . GLU A 1 99 ? 9.528 -6.696 -7.078 1.00 93.00 99 GLU A C 1
ATOM 794 O O . GLU A 1 99 ? 8.329 -6.989 -7.012 1.00 93.00 99 GLU A O 1
ATOM 799 N N . TYR A 1 100 ? 10.232 -6.349 -6.002 1.00 93.06 100 TYR A N 1
ATOM 800 C CA . TYR A 1 100 ? 9.701 -6.250 -4.644 1.00 93.06 100 TYR A CA 1
ATOM 801 C C . TYR A 1 100 ? 10.466 -5.199 -3.834 1.00 93.06 100 TYR A C 1
ATOM 803 O O . TYR A 1 100 ? 11.625 -4.895 -4.100 1.00 93.06 100 TYR A O 1
ATOM 811 N N . VAL A 1 101 ? 9.803 -4.647 -2.821 1.00 93.50 101 VAL A N 1
ATOM 812 C CA . VAL A 1 101 ? 10.426 -3.743 -1.848 1.00 93.50 101 VAL A CA 1
ATOM 813 C C . VAL A 1 101 ? 11.071 -4.587 -0.757 1.00 93.50 101 VAL A C 1
ATOM 815 O O . VAL A 1 101 ? 10.377 -5.413 -0.171 1.00 93.50 101 VAL A O 1
ATOM 818 N N . THR A 1 102 ? 12.361 -4.385 -0.480 1.00 92.00 102 THR A N 1
ATOM 819 C CA . THR A 1 102 ? 13.129 -5.088 0.571 1.00 92.00 102 THR A CA 1
ATOM 820 C C . THR A 1 102 ? 13.018 -4.434 1.941 1.00 92.00 102 THR A C 1
ATOM 822 O O . THR A 1 102 ? 13.111 -5.101 2.967 1.00 92.00 102 THR A O 1
ATOM 825 N N . GLU A 1 103 ? 12.821 -3.123 1.969 1.00 92.06 103 GLU A N 1
ATOM 826 C CA . GLU A 1 103 ? 12.717 -2.348 3.195 1.00 92.06 103 GLU A CA 1
ATOM 827 C C . GLU A 1 103 ? 11.807 -1.144 2.991 1.00 92.06 103 GLU A C 1
ATOM 829 O O . GLU A 1 103 ? 11.769 -0.548 1.915 1.00 92.06 103 GLU A O 1
ATOM 834 N N . TYR A 1 104 ? 11.055 -0.792 4.025 1.00 93.94 104 TYR A N 1
ATOM 835 C CA . TYR A 1 104 ? 10.200 0.386 4.007 1.00 93.94 104 TYR A CA 1
ATOM 836 C C . TYR A 1 104 ? 10.073 0.993 5.401 1.00 93.94 104 TYR A C 1
ATOM 838 O O . TYR A 1 104 ? 10.264 0.328 6.420 1.00 93.94 104 TYR A O 1
ATOM 846 N N . MET A 1 105 ? 9.721 2.274 5.442 1.00 93.88 105 MET A N 1
ATOM 847 C CA . MET A 1 105 ? 9.315 2.962 6.663 1.00 93.88 105 MET A CA 1
ATOM 848 C C . MET A 1 105 ? 7.798 3.119 6.657 1.00 93.88 105 MET A C 1
ATOM 850 O O . MET A 1 105 ? 7.195 3.353 5.610 1.00 93.88 105 MET A O 1
ATOM 854 N N . LEU A 1 106 ? 7.179 3.002 7.830 1.00 94.75 106 LEU A N 1
ATOM 855 C CA . LEU A 1 106 ? 5.752 3.248 7.994 1.00 94.75 106 LEU A CA 1
ATOM 856 C C . LEU A 1 106 ? 5.550 4.593 8.688 1.00 94.75 106 LEU A C 1
ATOM 858 O O . LEU A 1 106 ? 6.097 4.836 9.765 1.00 94.75 106 LEU A O 1
ATOM 862 N N . GLN A 1 107 ? 4.752 5.456 8.069 1.00 95.88 107 GLN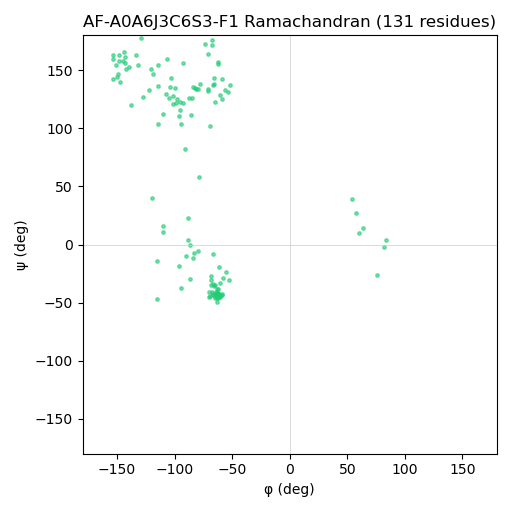 A N 1
ATOM 863 C CA . GLN A 1 107 ? 4.314 6.719 8.647 1.00 95.88 107 GLN A CA 1
ATOM 864 C C . GLN A 1 107 ? 2.791 6.746 8.739 1.00 95.88 107 GLN A C 1
ATOM 866 O O . GLN A 1 107 ? 2.099 6.113 7.943 1.00 95.88 107 GLN A O 1
ATOM 871 N N . TYR A 1 108 ? 2.271 7.482 9.715 1.00 95.81 108 TYR A N 1
ATOM 872 C CA . TYR A 1 108 ? 0.838 7.631 9.935 1.00 95.81 108 TYR A CA 1
ATOM 873 C C . TYR A 1 108 ? 0.483 9.070 10.302 1.00 95.81 108 TYR A C 1
ATOM 875 O O . TYR A 1 108 ? 1.284 9.812 10.877 1.00 95.81 108 TYR A O 1
ATOM 883 N N . SER A 1 109 ? -0.746 9.453 9.977 1.00 97.06 109 SER A N 1
ATOM 884 C CA . SER A 1 109 ? -1.286 10.786 10.208 1.00 97.06 109 SER A CA 1
ATOM 885 C C . SER A 1 109 ? -2.793 10.699 10.461 1.00 97.06 109 SER A C 1
ATOM 887 O O . SER A 1 109 ? -3.461 9.819 9.917 1.00 97.06 109 SER A O 1
ATOM 889 N N . ASP A 1 110 ? -3.307 11.597 11.305 1.00 95.81 110 ASP A N 1
ATOM 890 C CA . ASP A 1 110 ? -4.747 11.748 11.559 1.00 95.81 110 ASP A CA 1
ATOM 891 C C . ASP A 1 110 ? -5.373 12.867 10.693 1.00 95.81 110 ASP A C 1
ATOM 893 O O . ASP A 1 110 ? -6.590 12.887 10.522 1.00 95.81 110 ASP A O 1
ATOM 897 N N . ASP A 1 111 ? -4.560 13.780 10.140 1.00 94.75 111 ASP A N 1
ATOM 898 C CA . ASP A 1 111 ? -4.983 14.966 9.371 1.00 94.75 111 ASP A CA 1
ATOM 899 C C . ASP A 1 111 ? -4.544 14.934 7.891 1.00 94.75 111 ASP A C 1
ATOM 901 O O . ASP A 1 111 ? -5.067 15.681 7.070 1.00 94.75 111 ASP A O 1
ATOM 905 N N . GLY A 1 112 ? -3.620 14.040 7.527 1.00 94.06 112 GLY A N 1
ATOM 906 C CA . GLY A 1 112 ? -3.023 13.950 6.193 1.00 94.06 112 GLY A CA 1
ATOM 907 C C . GLY A 1 112 ? -1.875 14.937 5.943 1.00 94.06 112 GLY A C 1
ATOM 908 O O . GLY A 1 112 ? -1.255 14.874 4.881 1.00 94.06 112 GLY A O 1
ATOM 909 N N . GLU A 1 113 ? -1.549 15.795 6.910 1.00 94.00 113 GLU A N 1
ATOM 910 C CA . GLU A 1 113 ? -0.533 16.851 6.801 1.00 94.00 113 GLU A CA 1
ATOM 911 C C . GLU A 1 113 ? 0.642 16.597 7.753 1.00 94.00 113 GLU A C 1
ATOM 913 O O . GLU A 1 113 ? 1.806 16.641 7.352 1.00 94.00 113 GLU A O 1
ATOM 918 N N . SER A 1 114 ? 0.342 16.262 9.007 1.00 96.06 114 SER A N 1
ATOM 919 C CA . SER A 1 114 ? 1.312 15.993 10.063 1.00 96.06 114 SER A CA 1
ATOM 920 C C . SER A 1 114 ? 1.584 14.495 10.156 1.00 96.06 114 SER A C 1
ATOM 922 O O . SER A 1 114 ? 0.780 13.724 10.690 1.00 96.06 114 SER A O 1
ATOM 924 N N . TRP A 1 115 ? 2.736 14.067 9.643 1.00 95.62 115 TRP A N 1
ATOM 925 C CA . TRP A 1 115 ? 3.119 12.656 9.585 1.00 95.62 115 TRP A CA 1
ATOM 926 C C . TRP A 1 115 ? 4.077 12.273 10.710 1.00 95.62 115 TRP A C 1
ATOM 928 O O . TRP A 1 115 ? 5.057 12.962 10.990 1.00 95.62 115 TRP A O 1
ATOM 938 N N . ARG A 1 116 ? 3.804 11.132 11.345 1.00 95.44 116 ARG A N 1
ATOM 939 C CA . ARG A 1 116 ? 4.632 10.538 12.401 1.00 95.44 116 ARG A CA 1
ATOM 940 C C . ARG A 1 116 ? 5.213 9.222 11.912 1.00 95.44 116 ARG A C 1
ATOM 942 O O . ARG A 1 116 ? 4.504 8.422 11.308 1.00 95.44 116 ARG A O 1
ATOM 949 N N . VAL A 1 117 ? 6.496 8.997 12.180 1.00 94.56 117 VAL A N 1
ATOM 950 C CA . VAL A 1 117 ? 7.168 7.727 11.879 1.00 94.56 117 VAL A CA 1
ATOM 951 C C . VAL A 1 117 ? 6.793 6.697 12.937 1.00 94.56 117 VAL A C 1
ATOM 953 O O . VAL A 1 117 ? 6.755 7.011 14.125 1.00 94.56 117 VAL A O 1
ATOM 956 N N . MET A 1 118 ? 6.536 5.462 12.513 1.00 92.62 118 MET A N 1
ATOM 957 C CA . MET A 1 118 ? 6.360 4.344 13.431 1.00 92.62 118 MET A CA 1
ATOM 958 C C . MET A 1 118 ? 7.663 4.062 14.170 1.00 92.62 118 MET A C 1
ATOM 960 O O . MET A 1 118 ? 8.704 3.788 13.566 1.00 92.62 118 MET A O 1
ATOM 964 N N . THR A 1 119 ? 7.597 4.119 15.493 1.00 92.00 119 THR A N 1
ATOM 965 C CA . THR A 1 119 ? 8.733 3.868 16.373 1.00 92.00 119 THR A CA 1
ATOM 966 C C . THR A 1 119 ? 8.601 2.522 17.077 1.00 92.00 119 THR A C 1
ATOM 968 O O . THR A 1 119 ? 7.530 1.915 17.132 1.00 92.00 119 THR A O 1
ATOM 971 N N . SER A 1 120 ? 9.717 1.985 17.560 1.00 87.75 120 SER A N 1
ATOM 972 C CA . SER A 1 120 ? 9.725 0.842 18.471 1.00 87.75 120 SER A CA 1
ATOM 973 C C . SER A 1 120 ? 9.262 1.267 19.863 1.00 87.75 120 SER A C 1
ATOM 975 O O . SER A 1 120 ? 9.131 2.458 20.151 1.00 87.75 120 SER A O 1
ATOM 977 N N . SER A 1 121 ? 9.072 0.303 20.765 1.00 86.25 121 SER A N 1
ATOM 978 C CA . SER A 1 121 ? 8.773 0.586 22.176 1.00 86.25 121 SER A CA 1
ATOM 979 C C . SER A 1 121 ? 9.816 1.494 22.846 1.00 86.25 121 SER A C 1
ATOM 981 O O . SER A 1 121 ? 9.488 2.189 23.802 1.00 86.25 121 SER A O 1
ATOM 983 N N . GLY A 1 122 ? 11.050 1.528 22.328 1.00 84.56 122 GLY A N 1
ATOM 984 C CA . GLY A 1 122 ? 12.126 2.413 22.782 1.00 84.56 122 GLY A CA 1
ATOM 985 C C . GLY A 1 122 ? 12.173 3.787 22.101 1.00 84.56 122 GLY A C 1
ATOM 986 O O . GLY A 1 122 ? 13.110 4.537 22.347 1.00 84.56 122 GLY A O 1
ATOM 987 N N . GLY A 1 123 ? 11.217 4.122 21.227 1.00 85.75 123 GLY A N 1
ATOM 988 C CA . GLY A 1 123 ? 11.149 5.423 20.547 1.00 85.75 123 GLY A CA 1
ATOM 989 C C . GLY A 1 123 ? 12.019 5.554 19.290 1.00 85.75 123 GLY A C 1
ATOM 990 O O . GLY A 1 123 ? 12.040 6.617 18.674 1.00 85.75 123 GLY A O 1
ATOM 991 N N . TYR A 1 124 ? 12.702 4.490 18.866 1.00 86.44 124 TYR A N 1
ATOM 992 C CA . TYR A 1 124 ? 13.527 4.498 17.655 1.00 86.44 124 TYR A CA 1
ATOM 993 C C . TYR A 1 124 ? 12.673 4.290 16.405 1.00 86.44 124 TYR A C 1
ATOM 995 O O . TYR A 1 124 ? 11.842 3.383 16.384 1.00 86.44 124 TYR A O 1
ATO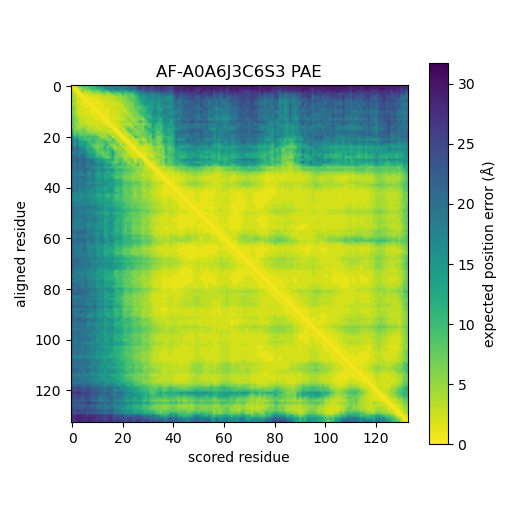M 1003 N N . ALA A 1 125 ? 12.892 5.090 15.360 1.00 87.62 125 ALA A N 1
ATOM 1004 C CA . ALA A 1 125 ? 12.246 4.899 14.061 1.00 87.62 125 ALA A CA 1
ATOM 1005 C C . ALA A 1 125 ? 12.514 3.486 13.518 1.00 87.62 125 ALA A C 1
ATOM 1007 O O . ALA A 1 125 ? 13.656 3.022 13.532 1.00 87.62 125 ALA A O 1
ATOM 1008 N N . GLN A 1 126 ? 11.466 2.805 13.049 1.00 87.62 126 GLN A N 1
ATOM 1009 C CA . GLN A 1 126 ? 11.581 1.445 12.528 1.00 87.62 126 GLN A CA 1
ATOM 1010 C C . GLN A 1 126 ? 11.666 1.430 11.001 1.00 87.62 126 GLN A C 1
ATOM 1012 O O . GLN A 1 126 ? 10.775 1.925 10.310 1.00 87.62 126 GLN A O 1
ATOM 1017 N N . VAL A 1 127 ? 12.717 0.787 10.492 1.00 86.75 127 VAL A N 1
ATOM 1018 C CA . VAL A 1 127 ? 12.776 0.286 9.116 1.00 86.75 127 VAL A CA 1
ATOM 1019 C C . VAL A 1 127 ? 12.298 -1.159 9.144 1.00 86.75 127 VAL A C 1
ATOM 1021 O O . VAL A 1 127 ? 12.852 -1.991 9.863 1.00 86.75 127 VAL A O 1
ATOM 1024 N N . ILE A 1 128 ? 11.245 -1.452 8.390 1.00 87.38 128 ILE A N 1
ATOM 1025 C CA . ILE A 1 128 ? 10.645 -2.779 8.326 1.00 87.38 128 ILE A CA 1
ATOM 1026 C C . ILE A 1 128 ? 11.252 -3.501 7.128 1.00 87.38 128 ILE A C 1
ATOM 1028 O O . ILE A 1 128 ? 11.055 -3.087 5.986 1.00 87.38 128 ILE A O 1
ATOM 1032 N N . MET A 1 129 ? 11.988 -4.580 7.393 1.00 84.12 129 MET A N 1
ATOM 1033 C CA . MET A 1 129 ? 12.515 -5.444 6.340 1.00 84.12 129 MET A CA 1
ATOM 1034 C C . MET A 1 129 ? 11.454 -6.443 5.888 1.00 84.12 129 MET A C 1
ATOM 1036 O O . MET A 1 129 ? 10.801 -7.090 6.710 1.00 84.12 129 MET A O 1
ATOM 1040 N N . THR A 1 130 ? 11.311 -6.611 4.578 1.00 80.94 130 THR A N 1
ATOM 1041 C CA . THR A 1 130 ? 10.498 -7.681 4.009 1.00 80.94 130 THR A CA 1
ATOM 1042 C C . THR A 1 130 ? 11.368 -8.925 3.871 1.00 80.94 130 THR A C 1
ATOM 1044 O O . THR A 1 130 ? 12.464 -8.906 3.309 1.00 80.94 130 THR A O 1
ATOM 1047 N N . ARG A 1 131 ? 10.900 -10.040 4.432 1.00 64.62 131 ARG A N 1
ATOM 1048 C CA . ARG A 1 131 ? 11.545 -11.338 4.241 1.00 64.62 131 ARG A CA 1
ATOM 1049 C C . ARG A 1 131 ? 10.790 -12.081 3.152 1.00 64.62 131 ARG A C 1
ATOM 1051 O O . ARG A 1 131 ? 9.590 -12.304 3.291 1.00 64.62 131 ARG A O 1
ATOM 1058 N N . LEU A 1 132 ? 11.489 -12.462 2.088 1.00 56.56 132 LEU A N 1
ATOM 1059 C CA . LEU A 1 132 ? 10.957 -13.418 1.123 1.00 56.56 132 LEU A CA 1
ATOM 1060 C C . LEU A 1 132 ? 10.932 -14.806 1.779 1.00 56.56 132 LEU A C 1
ATOM 1062 O O . LEU A 1 132 ? 11.911 -15.198 2.420 1.00 56.56 132 LEU A O 1
ATOM 1066 N N . MET A 1 133 ? 9.804 -15.504 1.653 1.00 47.56 133 MET A N 1
ATOM 1067 C CA . MET A 1 133 ? 9.703 -16.947 1.892 1.00 47.56 133 MET A CA 1
ATOM 1068 C C . MET A 1 133 ? 9.753 -17.673 0.557 1.00 47.56 133 MET A C 1
ATOM 1070 O O . MET A 1 133 ? 9.155 -17.135 -0.404 1.00 47.56 133 MET A O 1
#

Radius of gyration: 20.24 Å; Cα contacts (8 Å, |Δi|>4): 147; chains: 1; bounding box: 57×42×40 Å

pLDDT: mean 88.79, std 9.6, range [47.56, 98.44]